Protein AF-A0A965PB97-F1 (afdb_monomer_lite)

pLDDT: mean 86.8, std 13.25, range [44.22, 97.62]

Foldseek 3Di:
DDPPPPPVDDDWDWDFDQAPPVRDTFIWTDPDPQWTAGPPPRAIWGWDDDVDTDTHHDDVVNVVCCVVPPDDD

Secondary structure (DSSP, 8-state):
-------------EEEEE-TTT-SEEEEEEEETTEEEETTT--EEEEEESSSEEEEEPPHHHHHHHHHHPPP-

Structure (mmCIF, N/CA/C/O backbone):
data_AF-A0A965PB97-F1
#
_entry.id   AF-A0A965PB97-F1
#
loop_
_atom_site.group_PDB
_atom_site.id
_atom_site.type_symbol
_atom_site.label_atom_id
_atom_site.label_alt_id
_atom_site.label_comp_id
_atom_site.label_asym_id
_atom_site.label_entity_id
_atom_site.label_seq_id
_atom_site.pdbx_PDB_ins_code
_atom_site.Cartn_x
_atom_site.Cartn_y
_atom_site.Cartn_z
_atom_site.occupancy
_atom_site.B_iso_or_equiv
_atom_site.auth_seq_id
_atom_site.auth_comp_id
_atom_site.auth_asym_id
_atom_site.auth_atom_id
_atom_site.pdbx_PDB_model_num
ATOM 1 N N . MET A 1 1 ? 3.746 -4.109 47.935 1.00 44.22 1 MET A N 1
ATOM 2 C CA . MET A 1 1 ? 3.783 -3.425 46.622 1.00 44.22 1 MET A CA 1
ATOM 3 C C . MET A 1 1 ? 3.879 -4.488 45.539 1.00 44.22 1 MET A C 1
ATOM 5 O O . MET A 1 1 ? 4.939 -5.076 45.364 1.00 44.22 1 MET A O 1
ATOM 9 N N . GLN A 1 2 ? 2.762 -4.827 44.894 1.00 46.09 2 GLN A N 1
ATOM 10 C CA . GLN A 1 2 ? 2.775 -5.783 43.785 1.00 46.09 2 GLN A CA 1
ATOM 11 C C . GLN A 1 2 ? 3.400 -5.093 42.570 1.00 46.09 2 GLN A C 1
ATOM 13 O O . GLN A 1 2 ? 2.897 -4.073 42.105 1.00 46.09 2 GLN A O 1
ATOM 18 N N . LYS A 1 3 ? 4.536 -5.614 42.095 1.00 49.53 3 LYS A N 1
ATOM 19 C CA . LYS A 1 3 ? 5.140 -5.184 40.833 1.00 49.53 3 LYS A CA 1
ATOM 20 C C . LYS A 1 3 ? 4.173 -5.562 39.711 1.00 49.53 3 LYS A C 1
ATOM 22 O O . LYS A 1 3 ? 4.029 -6.744 39.406 1.00 49.53 3 LYS A O 1
ATOM 27 N N . LEU A 1 4 ? 3.508 -4.570 39.125 1.00 57.94 4 LEU A N 1
ATOM 28 C CA . LEU A 1 4 ? 2.763 -4.725 37.879 1.00 57.94 4 LEU A CA 1
ATOM 29 C C . LEU A 1 4 ? 3.738 -5.236 36.809 1.00 57.94 4 LEU A C 1
ATOM 31 O O . LEU A 1 4 ? 4.620 -4.505 36.362 1.00 57.94 4 LEU A O 1
ATOM 35 N N . LYS A 1 5 ? 3.624 -6.514 36.433 1.00 59.28 5 LYS A N 1
ATOM 36 C CA . LYS A 1 5 ? 4.325 -7.069 35.273 1.00 59.28 5 LYS A CA 1
ATOM 37 C C . LYS A 1 5 ? 3.589 -6.617 34.016 1.00 59.28 5 LYS A C 1
ATOM 39 O O . LYS A 1 5 ? 2.730 -7.330 33.506 1.00 59.28 5 LYS A O 1
ATOM 44 N N . LEU A 1 6 ? 3.922 -5.426 33.530 1.00 60.28 6 LEU A N 1
ATOM 45 C CA . LEU A 1 6 ? 3.531 -5.000 32.195 1.00 60.28 6 LEU A CA 1
ATOM 46 C C . LEU A 1 6 ? 4.414 -5.769 31.203 1.00 60.28 6 LEU A C 1
ATOM 48 O O . LEU A 1 6 ? 5.548 -5.380 30.939 1.00 60.28 6 LEU A O 1
ATOM 52 N N . SER A 1 7 ? 3.937 -6.908 30.703 1.00 64.62 7 SER A N 1
ATOM 53 C CA . SER A 1 7 ? 4.540 -7.536 29.523 1.00 64.62 7 SER A CA 1
ATOM 54 C C . SER A 1 7 ? 4.114 -6.725 28.300 1.00 64.62 7 SER A C 1
ATOM 56 O O . SER A 1 7 ? 3.202 -7.081 27.566 1.00 64.62 7 SER A O 1
ATOM 58 N N . SER A 1 8 ? 4.726 -5.555 28.132 1.00 67.44 8 SER A N 1
ATOM 59 C CA . SER A 1 8 ? 4.486 -4.645 27.013 1.00 67.44 8 SER A CA 1
ATOM 60 C C . SER A 1 8 ? 5.181 -5.160 25.750 1.00 67.44 8 SER A C 1
ATOM 62 O O . SER A 1 8 ? 6.101 -4.524 25.238 1.00 67.44 8 SER A O 1
ATOM 64 N N . GLN A 1 9 ? 4.795 -6.346 25.277 1.00 75.62 9 GLN A N 1
ATOM 65 C CA . GLN A 1 9 ? 5.249 -6.842 23.985 1.00 75.62 9 GLN A CA 1
ATOM 66 C C . GLN A 1 9 ? 4.439 -6.125 22.901 1.00 75.62 9 GLN A C 1
ATOM 68 O O . GLN A 1 9 ? 3.239 -6.351 22.761 1.00 75.62 9 GLN A O 1
ATOM 73 N N . LEU A 1 10 ? 5.091 -5.227 22.162 1.00 76.25 10 LEU A N 1
ATOM 74 C CA . LEU A 1 10 ? 4.494 -4.588 20.996 1.00 76.25 10 LEU A CA 1
ATOM 75 C C . LEU A 1 10 ? 4.462 -5.605 19.850 1.00 76.25 10 LEU A C 1
ATOM 77 O O . LEU A 1 10 ? 5.498 -6.160 19.483 1.00 76.25 10 LEU A O 1
ATOM 81 N N . TYR A 1 11 ? 3.274 -5.846 19.307 1.00 83.50 11 TYR A N 1
ATOM 82 C CA . TYR A 1 11 ? 3.077 -6.655 18.111 1.00 83.50 11 TYR A CA 1
ATOM 83 C C . TYR A 1 11 ? 2.828 -5.723 16.925 1.00 83.50 11 TYR A C 1
ATOM 85 O O . TYR A 1 11 ? 1.971 -4.842 16.999 1.00 83.50 11 TYR A O 1
ATOM 93 N N . ILE A 1 12 ? 3.612 -5.894 15.863 1.00 85.94 12 ILE A N 1
ATOM 94 C CA . ILE A 1 12 ? 3.503 -5.129 14.622 1.00 85.94 12 ILE A CA 1
ATOM 95 C C . ILE A 1 12 ? 3.300 -6.139 13.502 1.00 85.94 12 ILE A C 1
ATOM 97 O O . ILE A 1 12 ? 4.165 -6.984 13.282 1.00 85.94 12 ILE A O 1
ATOM 101 N N . ASP A 1 13 ? 2.186 -6.028 12.783 1.00 90.88 13 ASP A N 1
ATOM 102 C CA . ASP A 1 13 ? 1.977 -6.791 11.557 1.00 90.88 13 ASP A CA 1
ATOM 103 C C . ASP A 1 13 ? 2.804 -6.176 10.426 1.00 90.88 13 ASP A C 1
ATOM 105 O O . ASP A 1 13 ? 2.615 -5.015 10.049 1.00 90.88 13 ASP A O 1
ATOM 109 N N . ASN A 1 14 ? 3.728 -6.953 9.868 1.00 93.06 14 ASN A N 1
ATOM 110 C CA . ASN A 1 14 ? 4.514 -6.560 8.709 1.00 93.06 14 ASN A CA 1
ATOM 111 C C . ASN A 1 14 ? 4.602 -7.694 7.684 1.00 93.06 14 ASN A C 1
ATOM 113 O O . ASN A 1 14 ? 4.578 -8.875 8.021 1.00 93.06 14 ASN A O 1
ATOM 117 N N . VAL A 1 15 ? 4.735 -7.323 6.414 1.00 94.50 15 VAL A N 1
ATOM 118 C CA . VAL A 1 15 ? 4.891 -8.265 5.302 1.00 94.50 15 VAL A CA 1
ATOM 119 C C . VAL A 1 15 ? 6.033 -7.803 4.411 1.00 94.50 15 VAL A C 1
ATOM 121 O O . VAL A 1 15 ? 6.135 -6.619 4.100 1.00 94.50 15 VAL A O 1
ATOM 124 N N . LEU A 1 16 ? 6.887 -8.733 3.986 1.00 95.44 16 LEU A N 1
ATOM 125 C CA . LEU A 1 16 ? 7.826 -8.481 2.897 1.00 95.44 16 LEU A CA 1
ATOM 126 C C . LEU A 1 16 ? 7.076 -8.634 1.571 1.00 95.44 16 LEU A C 1
ATOM 128 O O . LEU A 1 16 ? 6.516 -9.696 1.293 1.00 95.44 16 LEU A O 1
ATOM 132 N N . GLY A 1 17 ? 7.025 -7.573 0.771 1.00 93.56 17 GLY A N 1
ATOM 133 C CA . GLY A 1 17 ? 6.295 -7.590 -0.490 1.00 93.56 17 GLY A CA 1
ATOM 134 C C . GLY A 1 17 ? 6.720 -6.480 -1.438 1.00 93.56 17 GLY A C 1
ATOM 135 O O . GLY A 1 17 ? 7.500 -5.598 -1.092 1.00 93.56 17 GLY A O 1
ATOM 136 N N . ILE A 1 18 ? 6.187 -6.519 -2.657 1.00 96.00 18 ILE A N 1
ATOM 137 C CA . ILE A 1 18 ? 6.443 -5.478 -3.653 1.00 96.00 18 ILE A CA 1
ATOM 138 C C . ILE A 1 18 ? 5.458 -4.337 -3.426 1.00 96.00 18 ILE A C 1
ATOM 140 O O . ILE A 1 18 ? 4.239 -4.524 -3.504 1.00 96.00 18 ILE A O 1
ATOM 144 N N . CYS A 1 19 ? 5.981 -3.141 -3.164 1.00 96.06 19 CYS A N 1
ATOM 145 C CA . CYS A 1 19 ? 5.156 -1.952 -3.051 1.00 96.06 19 CYS A CA 1
ATOM 146 C C . CYS A 1 19 ? 4.580 -1.603 -4.431 1.00 96.06 19 CYS A C 1
ATOM 148 O O . CYS A 1 19 ? 5.347 -1.345 -5.359 1.00 96.06 19 CYS A O 1
ATOM 150 N N . PRO A 1 20 ? 3.251 -1.504 -4.595 1.00 95.88 20 PRO A N 1
ATOM 151 C CA . PRO A 1 20 ? 2.673 -1.157 -5.881 1.00 95.88 20 PRO A CA 1
ATOM 152 C C . PRO A 1 20 ? 3.075 0.260 -6.314 1.00 95.88 20 PRO A C 1
ATOM 154 O O . PRO A 1 20 ? 3.162 0.509 -7.511 1.00 95.88 20 PRO A O 1
ATOM 157 N N . ALA A 1 21 ? 3.319 1.194 -5.380 1.00 95.25 21 ALA A N 1
ATOM 158 C CA . ALA A 1 21 ? 3.651 2.594 -5.665 1.00 95.25 21 ALA A CA 1
ATOM 159 C C . ALA A 1 21 ? 5.004 2.755 -6.374 1.00 95.25 21 ALA A C 1
ATOM 161 O O . ALA A 1 21 ? 5.015 3.263 -7.499 1.00 95.25 21 ALA A O 1
ATOM 162 N N . CYS A 1 22 ? 6.092 2.301 -5.741 1.00 96.25 22 CYS A N 1
ATOM 163 C CA . CYS A 1 22 ? 7.462 2.414 -6.254 1.00 96.25 22 CYS A CA 1
ATOM 164 C C . CYS A 1 22 ? 7.962 1.173 -7.013 1.00 96.25 22 CYS A C 1
ATOM 166 O O . CYS A 1 22 ? 8.984 1.261 -7.680 1.00 96.25 22 CYS A O 1
ATOM 168 N N . ASN A 1 23 ? 7.229 0.053 -6.983 1.00 96.75 23 ASN A N 1
ATOM 169 C CA . ASN A 1 23 ? 7.597 -1.229 -7.606 1.00 96.75 23 ASN A CA 1
ATOM 170 C C . ASN A 1 23 ? 8.891 -1.858 -7.062 1.00 96.75 23 ASN A C 1
ATOM 172 O O . ASN A 1 23 ? 9.550 -2.626 -7.758 1.00 96.75 23 ASN A O 1
ATOM 176 N N . GLU A 1 24 ? 9.235 -1.558 -5.814 1.00 96.62 24 GLU A N 1
ATOM 177 C CA . GLU A 1 24 ? 10.391 -2.128 -5.122 1.00 96.62 24 GLU A CA 1
ATOM 178 C C . GLU A 1 24 ? 9.943 -3.119 -4.048 1.00 96.62 24 GLU A C 1
ATOM 180 O O . GLU A 1 24 ? 8.840 -3.005 -3.499 1.00 96.62 24 GLU A O 1
ATOM 185 N N . GLU A 1 25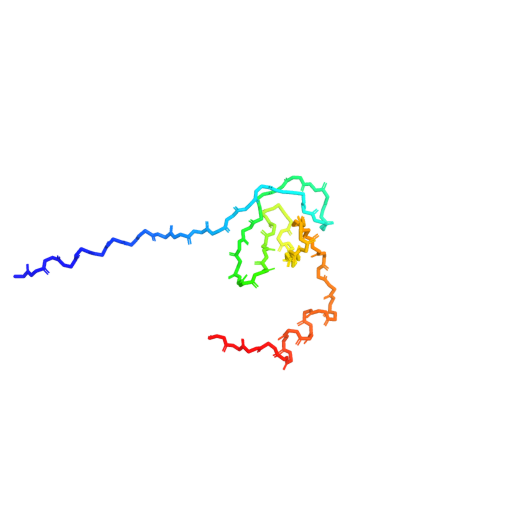 ? 10.813 -4.075 -3.724 1.00 97.12 25 GLU A N 1
ATOM 186 C CA . GLU A 1 25 ? 10.653 -4.895 -2.527 1.00 97.12 25 GLU A CA 1
ATOM 187 C C . GLU A 1 25 ? 10.825 -4.014 -1.284 1.00 97.12 25 GLU A C 1
ATOM 189 O O . GLU A 1 25 ? 11.799 -3.271 -1.142 1.00 97.12 25 GLU A O 1
ATOM 194 N N . ALA A 1 26 ? 9.840 -4.068 -0.395 1.00 96.81 26 ALA A N 1
ATOM 195 C CA . ALA A 1 26 ? 9.808 -3.276 0.818 1.00 96.81 26 ALA A CA 1
ATOM 196 C C . ALA A 1 26 ? 9.118 -4.047 1.941 1.00 96.81 26 ALA A C 1
ATOM 198 O O . ALA A 1 26 ? 8.279 -4.925 1.713 1.00 96.81 26 ALA A O 1
ATOM 199 N N . PHE A 1 27 ? 9.419 -3.656 3.176 1.00 97.00 27 PHE A N 1
ATOM 200 C CA . PHE A 1 27 ? 8.554 -4.008 4.287 1.00 97.00 27 PHE A CA 1
ATOM 201 C C . PHE A 1 27 ? 7.288 -3.150 4.214 1.00 97.00 27 PHE A C 1
ATOM 203 O O . PHE A 1 27 ? 7.330 -1.921 4.153 1.00 97.00 27 PHE A O 1
ATOM 210 N N . LEU A 1 28 ? 6.144 -3.820 4.201 1.00 97.00 28 LEU A N 1
ATOM 211 C CA . LEU A 1 28 ? 4.826 -3.220 4.293 1.00 97.00 28 LEU A CA 1
ATOM 212 C C . LEU A 1 28 ? 4.359 -3.380 5.737 1.00 97.00 28 LEU A C 1
ATOM 214 O O . LEU A 1 28 ? 4.174 -4.504 6.199 1.00 97.00 28 LEU A O 1
ATOM 218 N N . VAL A 1 29 ? 4.200 -2.272 6.456 1.00 96.50 29 VAL A N 1
ATOM 219 C CA . VAL A 1 29 ? 3.853 -2.268 7.887 1.00 96.50 29 VAL A CA 1
ATOM 220 C C . VAL A 1 29 ? 2.392 -1.881 8.057 1.00 96.50 29 VAL A C 1
ATOM 222 O O . VAL A 1 29 ? 1.974 -0.846 7.536 1.00 96.50 29 VAL A O 1
ATOM 225 N N . ALA A 1 30 ? 1.617 -2.696 8.769 1.00 93.69 3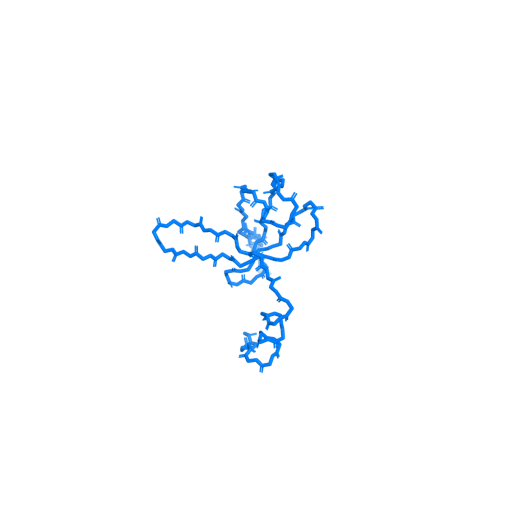0 ALA A N 1
ATOM 226 C CA . ALA A 1 30 ? 0.212 -2.423 9.031 1.00 93.69 30 ALA A CA 1
ATOM 227 C C . ALA A 1 30 ? 0.064 -1.142 9.860 1.00 93.69 30 ALA A C 1
ATOM 229 O O . ALA A 1 30 ? 0.721 -0.960 10.884 1.00 93.69 30 ALA A O 1
ATOM 230 N N . ILE A 1 31 ? -0.810 -0.250 9.403 1.00 90.94 31 ILE A N 1
ATOM 231 C CA . ILE A 1 31 ? -1.134 1.006 10.092 1.00 90.94 31 ILE A CA 1
ATOM 232 C C . ILE A 1 31 ? -2.491 0.862 10.776 1.00 90.94 31 ILE A C 1
ATOM 234 O O . ILE A 1 31 ? -2.658 1.179 11.949 1.00 90.94 31 ILE A O 1
ATOM 238 N N . VAL A 1 32 ? -3.461 0.376 10.006 1.00 86.81 32 VAL A N 1
ATOM 239 C CA . VAL A 1 32 ? -4.829 0.050 10.408 1.00 86.81 32 VAL A CA 1
ATOM 240 C C . VAL A 1 32 ? -5.269 -1.173 9.602 1.00 86.81 32 VAL A C 1
ATOM 242 O O . VAL A 1 32 ? -4.589 -1.565 8.654 1.00 86.81 32 VAL A O 1
ATOM 245 N N . GLN A 1 33 ? -6.397 -1.782 9.965 1.00 86.69 33 GLN A N 1
ATOM 246 C CA . GLN A 1 33 ? -6.896 -2.997 9.317 1.00 86.69 33 GLN A CA 1
ATOM 247 C C . GLN A 1 33 ? -6.907 -2.877 7.784 1.00 86.69 33 GLN A C 1
ATOM 249 O O . GLN A 1 33 ? -7.507 -1.953 7.246 1.00 86.69 33 GLN A O 1
ATOM 254 N N . ASP A 1 34 ? -6.251 -3.816 7.103 1.00 89.69 34 ASP A N 1
ATOM 255 C CA . ASP A 1 34 ? -6.086 -3.889 5.643 1.00 89.69 34 ASP A CA 1
ATOM 256 C C . ASP A 1 34 ? -5.284 -2.747 4.989 1.00 89.69 34 ASP A C 1
ATOM 258 O O . ASP A 1 34 ? -5.170 -2.723 3.764 1.00 89.69 34 ASP A O 1
ATOM 262 N N . TYR A 1 35 ? -4.690 -1.817 5.742 1.00 92.12 35 TYR A N 1
ATOM 263 C CA . TYR A 1 35 ? -3.852 -0.746 5.189 1.00 92.12 35 TYR A CA 1
ATOM 264 C C . TYR A 1 35 ? -2.422 -0.837 5.704 1.00 92.12 35 TYR A C 1
ATOM 266 O O . TYR A 1 35 ? -2.168 -0.876 6.909 1.00 92.12 35 TYR A O 1
ATOM 274 N N . TYR A 1 36 ? -1.483 -0.807 4.764 1.00 95.56 36 TYR A N 1
ATOM 275 C CA . TYR A 1 36 ? -0.061 -0.971 5.027 1.00 95.56 36 TYR A CA 1
ATOM 276 C C . TYR A 1 36 ? 0.737 0.184 4.426 1.00 95.56 36 TYR A C 1
ATOM 278 O O . TYR A 1 36 ? 0.484 0.580 3.284 1.00 95.56 36 TYR A O 1
ATOM 286 N N . ARG A 1 37 ? 1.733 0.676 5.168 1.00 95.94 37 ARG A N 1
ATOM 287 C CA . ARG A 1 37 ? 2.696 1.684 4.710 1.00 95.94 37 ARG A CA 1
ATOM 288 C C . ARG A 1 37 ? 3.950 1.024 4.168 1.00 95.94 37 ARG A C 1
ATOM 290 O O . ARG A 1 37 ? 4.518 0.150 4.821 1.00 95.94 37 ARG A O 1
ATOM 297 N N . CYS A 1 38 ? 4.416 1.492 3.017 1.00 97.50 38 CYS A N 1
ATOM 298 C CA . CYS A 1 38 ? 5.722 1.121 2.490 1.00 97.50 38 CYS A CA 1
ATOM 299 C C . CYS A 1 38 ? 6.849 1.810 3.265 1.00 97.50 38 CYS A C 1
ATOM 301 O O . CYS A 1 38 ? 6.852 3.034 3.395 1.00 97.50 38 CYS A O 1
ATOM 303 N N . THR A 1 39 ? 7.842 1.044 3.723 1.00 97.38 39 THR A N 1
ATOM 304 C CA . THR A 1 39 ? 9.027 1.602 4.395 1.00 97.38 39 THR A CA 1
ATOM 305 C C . THR A 1 39 ? 9.967 2.364 3.461 1.00 97.38 39 THR A C 1
ATOM 307 O O . THR A 1 39 ? 10.732 3.189 3.948 1.00 97.38 39 THR A O 1
ATOM 310 N N . ASN A 1 40 ? 9.919 2.118 2.146 1.00 97.62 40 ASN A N 1
ATOM 311 C CA . ASN A 1 40 ? 10.835 2.756 1.190 1.00 97.62 40 ASN A CA 1
ATOM 312 C C . ASN A 1 40 ? 10.312 4.121 0.721 1.00 97.62 40 A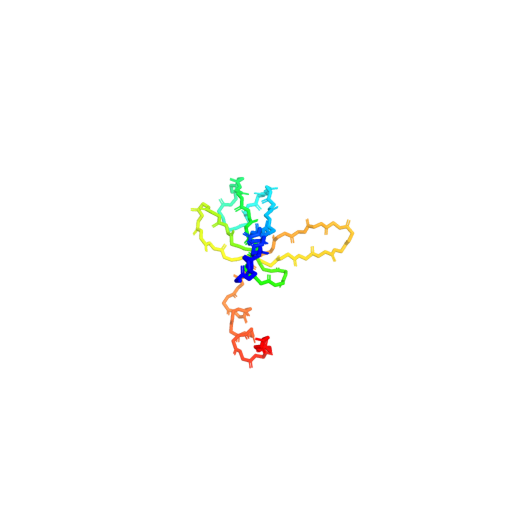SN A C 1
ATOM 314 O O . ASN A 1 40 ? 11.025 5.115 0.804 1.00 97.62 40 ASN A O 1
ATOM 318 N N . CYS A 1 41 ? 9.067 4.186 0.228 1.00 97.38 41 CYS A N 1
ATOM 319 C CA . CYS A 1 41 ? 8.499 5.417 -0.345 1.00 97.38 41 CYS A CA 1
ATOM 320 C C . CYS A 1 41 ? 7.476 6.128 0.552 1.00 97.38 41 CYS A C 1
ATOM 322 O O . CYS A 1 41 ? 7.064 7.239 0.235 1.00 97.38 41 CYS A O 1
ATOM 324 N N . GLY A 1 42 ? 7.038 5.504 1.650 1.00 96.12 42 GLY A N 1
ATOM 325 C CA . GLY A 1 42 ? 6.059 6.088 2.571 1.00 96.12 42 GLY A CA 1
ATOM 326 C C . GLY A 1 42 ? 4.605 6.064 2.090 1.00 96.12 42 GLY A C 1
ATOM 327 O O . GLY A 1 42 ? 3.725 6.437 2.863 1.00 96.12 42 GLY A O 1
ATOM 328 N N . GLU A 1 43 ? 4.329 5.613 0.861 1.00 95.75 43 GLU A N 1
ATOM 329 C CA . GLU A 1 43 ? 2.959 5.502 0.352 1.00 95.75 43 GLU A CA 1
ATOM 330 C C . GLU A 1 43 ? 2.168 4.382 1.033 1.00 95.75 43 GLU A C 1
ATOM 332 O O . GLU A 1 43 ? 2.692 3.313 1.375 1.00 95.75 43 GLU A O 1
ATOM 337 N N . ASP A 1 44 ? 0.871 4.643 1.170 1.00 95.12 44 ASP A N 1
ATOM 338 C CA . ASP A 1 44 ? -0.094 3.730 1.764 1.00 95.12 44 ASP A CA 1
ATOM 339 C C . ASP A 1 44 ? -0.727 2.841 0.697 1.00 95.12 44 ASP A C 1
ATOM 341 O O . ASP A 1 44 ? -1.032 3.256 -0.426 1.00 95.12 44 ASP A O 1
ATOM 345 N N . THR A 1 45 ? -0.958 1.591 1.072 1.00 94.62 45 THR A N 1
ATOM 346 C CA . THR A 1 45 ? -1.488 0.558 0.188 1.00 94.62 45 THR A CA 1
ATOM 347 C C . THR A 1 45 ? -2.607 -0.182 0.891 1.00 94.62 45 THR A C 1
ATOM 349 O O . THR A 1 45 ? -2.558 -0.394 2.103 1.00 94.62 45 THR A O 1
ATOM 352 N N . ARG A 1 46 ? -3.624 -0.585 0.130 1.00 93.75 46 ARG A N 1
ATOM 353 C CA . ARG A 1 46 ? -4.698 -1.434 0.646 1.00 93.75 46 ARG A CA 1
ATOM 354 C C . ARG A 1 46 ? -4.406 -2.885 0.315 1.00 93.75 46 ARG A C 1
ATOM 356 O O . ARG A 1 46 ? -4.213 -3.226 -0.851 1.00 93.75 46 ARG A O 1
ATOM 363 N N . GLN A 1 47 ? -4.429 -3.734 1.324 1.00 93.62 47 GLN A N 1
ATOM 364 C CA . GLN A 1 47 ? -4.435 -5.173 1.169 1.00 93.62 47 GLN A CA 1
ATOM 365 C C . GLN A 1 47 ? -5.832 -5.633 0.740 1.00 93.62 47 GLN A C 1
ATOM 367 O O . GLN A 1 47 ? -6.849 -5.237 1.308 1.00 93.62 47 GLN A O 1
ATOM 372 N N . PHE A 1 48 ? -5.885 -6.476 -0.283 1.00 93.06 48 PHE A N 1
ATOM 373 C CA . PHE A 1 48 ? -7.094 -7.160 -0.713 1.00 93.06 48 PHE A CA 1
ATOM 374 C C . PHE A 1 48 ? -6.849 -8.667 -0.683 1.00 93.06 48 PHE A C 1
ATOM 376 O O . PHE A 1 48 ? -5.922 -9.158 -1.333 1.00 93.06 48 PHE A O 1
ATOM 383 N N . VAL A 1 49 ? -7.675 -9.385 0.080 1.00 92.69 49 VAL A N 1
ATOM 384 C CA . VAL A 1 49 ? -7.585 -10.837 0.268 1.00 92.69 49 VAL A CA 1
ATOM 385 C C . VAL A 1 49 ? -8.749 -11.500 -0.468 1.00 92.69 49 VAL A C 1
ATOM 387 O O . VAL A 1 49 ? -9.899 -11.363 -0.064 1.00 92.69 49 VAL A O 1
ATOM 390 N N . ASN A 1 50 ? -8.459 -12.207 -1.565 1.00 90.94 50 ASN A N 1
ATOM 391 C CA . ASN A 1 50 ? -9.459 -12.949 -2.351 1.00 90.94 50 ASN A CA 1
ATOM 392 C C . ASN A 1 50 ? -8.864 -14.266 -2.881 1.00 90.94 50 ASN A C 1
ATOM 394 O O . ASN A 1 50 ? -8.664 -14.437 -4.082 1.00 90.94 50 ASN A O 1
ATOM 398 N N . GLY A 1 51 ? -8.435 -15.138 -1.963 1.00 93.62 51 GLY A N 1
ATOM 399 C CA . GLY A 1 51 ? -7.663 -16.357 -2.263 1.00 93.62 51 GLY A CA 1
ATOM 400 C C . GLY A 1 51 ? -6.171 -16.111 -2.527 1.00 93.62 51 GLY A C 1
ATOM 401 O O . GLY A 1 51 ? -5.352 -17.000 -2.327 1.00 93.62 51 GLY A O 1
ATOM 402 N N . VAL A 1 52 ? -5.807 -14.884 -2.896 1.00 91.62 52 VAL A N 1
ATOM 403 C CA . VAL A 1 52 ? -4.435 -14.366 -2.911 1.00 91.62 52 VAL A CA 1
ATOM 404 C C . VAL A 1 52 ? -4.406 -12.991 -2.254 1.00 91.62 52 VAL A C 1
ATOM 406 O O . VAL A 1 52 ? -5.409 -12.270 -2.274 1.00 91.62 52 VAL A O 1
ATOM 409 N N . ILE A 1 53 ? -3.259 -12.627 -1.687 1.00 91.25 53 ILE A N 1
ATOM 410 C CA . ILE A 1 53 ? -3.020 -11.295 -1.130 1.00 91.25 53 ILE A CA 1
ATOM 411 C C . ILE A 1 53 ? -2.503 -10.395 -2.251 1.00 91.25 53 ILE A C 1
ATOM 413 O O . ILE A 1 53 ? -1.522 -10.724 -2.918 1.00 91.25 53 ILE A O 1
ATOM 417 N N . LYS A 1 54 ? -3.156 -9.251 -2.458 1.00 92.38 54 LYS A N 1
ATOM 418 C CA . LYS A 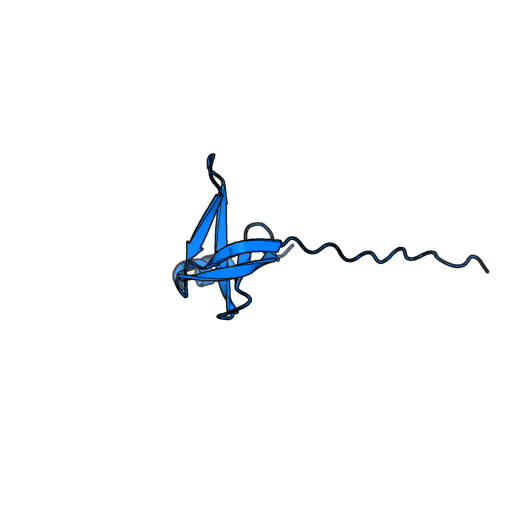1 54 ? -2.672 -8.193 -3.353 1.00 92.38 54 LYS A CA 1
ATOM 419 C C . LYS A 1 54 ? -2.637 -6.858 -2.627 1.00 92.38 54 LYS A C 1
ATOM 421 O O . LYS A 1 54 ? -3.568 -6.533 -1.896 1.00 92.38 54 LYS A O 1
ATOM 426 N N . TYR A 1 55 ? -1.596 -6.076 -2.887 1.00 93.19 55 TYR A N 1
ATOM 427 C CA . TYR A 1 55 ? -1.462 -4.707 -2.397 1.00 93.19 55 TYR A CA 1
ATOM 428 C C . TYR A 1 55 ? -1.812 -3.735 -3.518 1.00 93.19 55 TYR A C 1
ATOM 430 O O . TYR A 1 55 ? -1.227 -3.774 -4.601 1.00 93.19 55 TYR A O 1
ATOM 438 N N . LEU A 1 56 ? -2.803 -2.887 -3.272 1.00 93.88 56 LEU A N 1
ATOM 439 C CA . LEU A 1 56 ? -3.357 -1.957 -4.247 1.00 93.88 56 LEU A CA 1
ATOM 440 C C . LEU A 1 56 ? -2.905 -0.532 -3.927 1.00 93.88 56 LEU A C 1
ATOM 442 O O . LEU A 1 56 ? -2.909 -0.123 -2.762 1.00 93.88 56 LEU A O 1
ATOM 446 N N . LYS A 1 57 ? -2.547 0.235 -4.968 1.00 94.31 57 LYS A N 1
ATOM 447 C CA . LYS A 1 57 ? -2.330 1.683 -4.837 1.00 94.31 57 LYS A CA 1
ATOM 448 C C . LYS A 1 57 ? -3.620 2.344 -4.371 1.00 94.31 57 LYS A C 1
ATOM 450 O O . LYS A 1 57 ? -4.673 2.084 -4.952 1.00 94.31 57 LYS A O 1
ATOM 455 N N . LEU A 1 58 ? -3.512 3.241 -3.399 1.00 92.00 58 LEU A N 1
ATOM 456 C CA . LEU A 1 58 ? -4.607 4.134 -3.048 1.00 92.00 58 LEU A CA 1
ATOM 457 C C . LEU A 1 58 ? -4.667 5.294 -4.037 1.00 92.00 58 LEU A C 1
ATOM 459 O O . LEU A 1 58 ? -3.666 5.966 -4.287 1.00 92.00 58 LEU A O 1
ATOM 463 N N . LYS A 1 59 ? -5.851 5.548 -4.584 1.00 90.12 59 LYS A N 1
ATOM 464 C CA . LYS A 1 59 ? -6.154 6.774 -5.321 1.00 90.12 59 LYS A CA 1
ATOM 465 C C . LYS A 1 59 ? -6.565 7.869 -4.345 1.00 90.12 59 LYS A C 1
ATOM 467 O O . LYS A 1 59 ? -7.003 7.595 -3.228 1.00 90.12 59 LYS A O 1
ATOM 472 N N . GLU A 1 60 ? -6.504 9.120 -4.789 1.00 87.06 60 GLU A N 1
ATOM 473 C CA . GLU A 1 60 ? -6.973 10.240 -3.966 1.00 87.06 60 GLU A CA 1
ATOM 474 C C . GLU A 1 60 ? -8.460 10.095 -3.606 1.00 87.06 60 GLU A C 1
ATOM 476 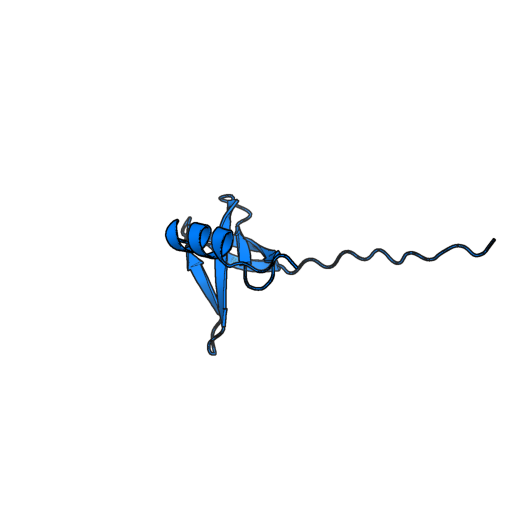O O . GLU A 1 60 ? -8.855 10.328 -2.469 1.00 87.06 60 GLU A O 1
ATOM 481 N N . THR A 1 61 ? -9.264 9.552 -4.523 1.00 88.50 61 THR A N 1
ATOM 482 C CA . THR A 1 61 ? -10.672 9.214 -4.272 1.00 88.50 61 THR A CA 1
ATOM 483 C C . THR A 1 61 ? -10.851 8.205 -3.140 1.00 88.50 61 THR A C 1
ATOM 485 O O . THR A 1 61 ? -11.818 8.299 -2.389 1.00 88.50 61 THR A O 1
ATOM 488 N N . ASP A 1 62 ? -9.925 7.253 -2.987 1.00 86.44 62 ASP A N 1
ATOM 489 C CA . ASP A 1 62 ? -9.974 6.273 -1.899 1.00 86.44 62 ASP A CA 1
ATOM 490 C C . ASP A 1 62 ? -9.685 6.965 -0.563 1.00 86.44 62 ASP A C 1
ATOM 492 O O . ASP A 1 62 ? -10.405 6.767 0.416 1.00 86.44 62 ASP A O 1
ATOM 496 N N . LYS A 1 63 ? -8.678 7.849 -0.539 1.00 84.44 63 LYS A N 1
ATOM 497 C CA . LYS A 1 63 ? -8.337 8.663 0.636 1.00 84.44 63 LYS A CA 1
ATOM 498 C C . LYS A 1 63 ? -9.510 9.562 1.040 1.00 84.44 63 LYS A C 1
ATOM 500 O O . LYS A 1 63 ? -9.847 9.638 2.220 1.00 84.44 63 LYS A O 1
ATOM 505 N N . GLU A 1 64 ? -10.161 10.215 0.081 1.00 88.69 64 GLU A N 1
ATOM 506 C CA . GLU A 1 64 ? -11.351 11.039 0.317 1.00 88.69 64 GLU A CA 1
ATOM 507 C C . GLU A 1 64 ? -12.534 10.225 0.843 1.00 88.69 64 GLU A C 1
ATOM 509 O O . GLU A 1 64 ? -13.186 10.639 1.805 1.00 88.69 64 GLU A O 1
ATOM 514 N N . TYR A 1 65 ? -12.795 9.058 0.250 1.00 87.19 65 TYR A N 1
ATOM 515 C CA . TYR A 1 65 ? -13.857 8.163 0.693 1.00 87.19 65 TYR A CA 1
ATOM 516 C C . TYR A 1 65 ? -13.649 7.742 2.151 1.00 87.19 65 TYR A C 1
ATOM 518 O O . TYR A 1 65 ? -14.565 7.855 2.965 1.00 87.19 65 TYR A O 1
ATOM 526 N N . ILE A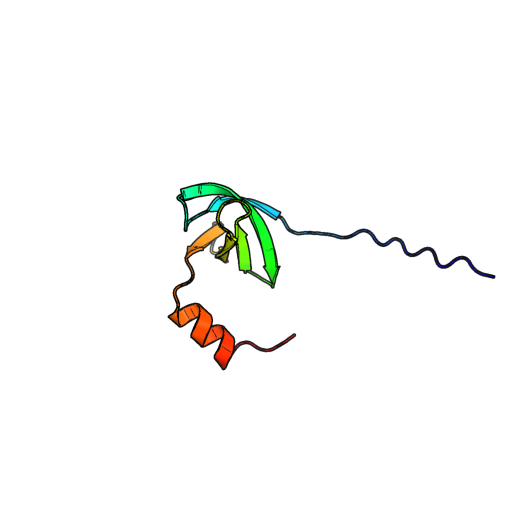 1 66 ? -12.429 7.334 2.513 1.00 83.44 66 ILE A N 1
ATOM 527 C CA . ILE A 1 66 ? -12.088 6.940 3.887 1.00 83.44 66 ILE A CA 1
ATOM 528 C C . ILE A 1 66 ? -12.225 8.129 4.842 1.00 83.44 66 ILE A C 1
ATOM 530 O O . ILE A 1 66 ? -12.778 7.974 5.926 1.00 83.44 66 ILE A O 1
ATOM 534 N N . LYS A 1 67 ? -11.793 9.334 4.448 1.00 85.81 67 LYS A N 1
ATOM 535 C CA . LYS A 1 67 ? -11.970 10.538 5.278 1.00 85.81 67 LYS A CA 1
ATOM 536 C C . LYS A 1 67 ? -13.445 10.862 5.534 1.00 85.81 67 LYS A C 1
ATOM 538 O O . LYS A 1 67 ? -13.771 11.327 6.622 1.00 85.81 67 LYS A O 1
ATOM 543 N N . ARG A 1 68 ? -14.325 10.647 4.548 1.00 89.31 68 ARG A N 1
ATOM 544 C CA . ARG A 1 68 ? -15.762 10.958 4.653 1.00 89.31 68 ARG A CA 1
ATOM 545 C C . ARG A 1 68 ? -16.566 9.880 5.378 1.00 89.31 68 ARG A C 1
ATOM 547 O O . ARG A 1 68 ? -17.472 10.221 6.130 1.00 89.31 68 ARG A O 1
ATOM 554 N N . TYR A 1 69 ? -16.260 8.606 5.140 1.00 87.56 69 TYR A N 1
ATOM 555 C CA . TYR A 1 69 ? -17.097 7.475 5.565 1.00 87.56 69 TYR A CA 1
ATOM 556 C C . TYR A 1 69 ? -16.398 6.490 6.508 1.00 87.56 69 TYR A C 1
ATOM 558 O O . TYR A 1 69 ? -17.047 5.589 7.041 1.00 87.56 69 TYR A O 1
ATOM 566 N N . GLY A 1 70 ? -15.089 6.627 6.720 1.00 79.12 70 GLY A N 1
ATOM 567 C CA . GLY A 1 70 ? -14.332 5.774 7.628 1.00 79.12 70 GLY A CA 1
ATOM 568 C C . GLY A 1 70 ? -14.825 5.938 9.062 1.00 79.12 70 GLY A C 1
ATOM 569 O O . GLY A 1 70 ? -14.793 7.035 9.622 1.00 79.12 70 GLY A O 1
ATOM 570 N N . LYS A 1 71 ? -15.278 4.842 9.676 1.00 74.00 71 LYS A N 1
ATOM 571 C CA . LYS A 1 71 ? -15.582 4.827 11.108 1.00 74.00 71 LYS A CA 1
ATOM 572 C C . LYS A 1 71 ? -14.267 4.968 11.868 1.00 74.00 71 LYS A C 1
ATOM 574 O O . LYS A 1 71 ? -13.373 4.145 11.694 1.00 74.00 71 LYS A O 1
ATOM 579 N N . LYS A 1 72 ? -14.153 6.004 12.698 1.00 61.78 72 LYS A N 1
ATOM 580 C CA . LYS A 1 72 ? -13.072 6.079 13.683 1.00 61.78 72 LYS A CA 1
ATOM 581 C C . LYS A 1 72 ? -13.319 4.965 14.700 1.00 61.78 72 LYS A C 1
ATOM 583 O O . LYS A 1 72 ? -14.385 4.946 15.312 1.00 61.78 72 LYS A O 1
ATOM 588 N N . SER A 1 73 ? -12.388 4.018 14.772 1.00 58.28 73 SER A N 1
ATOM 589 C CA . SER A 1 73 ? -12.315 3.007 15.831 1.00 58.28 73 SER A CA 1
ATOM 590 C C . SER A 1 73 ? -12.044 3.660 17.176 1.00 58.28 73 SER A C 1
ATOM 592 O O . SER A 1 73 ? -11.178 4.568 17.182 1.00 58.28 73 SER A O 1
#

Sequence (73 aa):
MQKLKLSSQLYIDNVLGICPACNEEAFLVAIVQDYYRCTNCGEDTRQFVNGVIKYLKLKETDKEYIKRYGKKS

Radius of gyration: 15.9 Å; chains: 1; bounding box: 28×27×54 Å